Protein AF-A0A433DXS2-F1 (afdb_monomer_lite)

Foldseek 3Di:
DAAPQDRDDDFFFFQDWDQDPVRDTDTHTHHPVSCVVVVGDTPDTHDDPPPPD

Radius of gyration: 12.38 Å; chains: 1; bounding box: 32×26×34 Å

Structure (mmCIF, N/CA/C/O backbone):
data_AF-A0A433DXS2-F1
#
_entry.id   AF-A0A433DXS2-F1
#
loop_
_atom_site.group_PDB
_atom_site.id
_atom_site.type_symbol
_atom_site.label_atom_id
_atom_site.label_alt_id
_atom_site.label_comp_id
_atom_site.label_asym_id
_atom_site.label_entity_id
_atom_site.label_seq_id
_atom_site.pdbx_PDB_ins_code
_atom_site.Cartn_x
_atom_site.Cartn_y
_atom_site.Cartn_z
_atom_site.occupancy
_atom_site.B_iso_or_equiv
_atom_site.auth_seq_id
_atom_site.auth_comp_id
_atom_site.auth_asym_id
_atom_site.auth_atom_id
_atom_site.pdbx_PDB_model_num
ATOM 1 N N . MET A 1 1 ? 0.265 3.912 7.781 1.00 79.94 1 MET A N 1
ATOM 2 C CA . MET A 1 1 ? 0.305 3.524 6.358 1.00 79.94 1 MET A CA 1
ATOM 3 C C . MET A 1 1 ? -0.879 4.186 5.698 1.00 79.94 1 MET A C 1
ATOM 5 O O . MET A 1 1 ? -2.010 3.840 6.022 1.00 79.94 1 MET A O 1
ATOM 9 N N . ASP A 1 2 ? -0.613 5.186 4.872 1.00 88.69 2 ASP A N 1
ATOM 10 C CA . ASP A 1 2 ? -1.643 5.977 4.201 1.00 88.69 2 ASP A CA 1
ATOM 11 C C . ASP A 1 2 ? -1.902 5.403 2.810 1.00 88.69 2 ASP A C 1
ATOM 13 O O . ASP A 1 2 ? -0.973 4.930 2.145 1.00 88.69 2 ASP A O 1
ATOM 17 N N . CYS A 1 3 ? -3.162 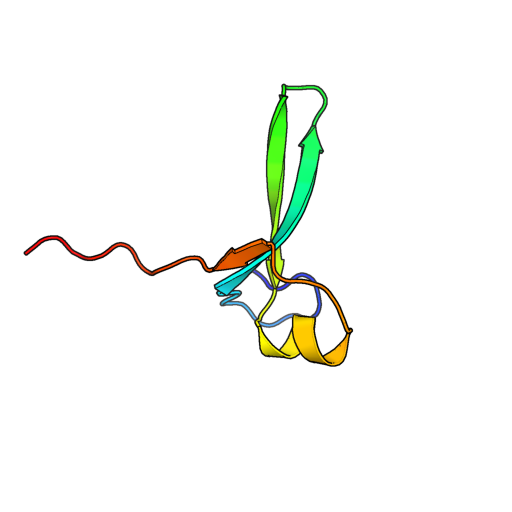5.413 2.379 1.00 93.44 3 CYS A N 1
ATOM 18 C CA . CYS A 1 3 ? -3.510 4.991 1.033 1.00 93.44 3 CYS A CA 1
ATOM 19 C C . CYS A 1 3 ? -3.062 6.050 0.024 1.00 93.44 3 CYS A C 1
ATOM 21 O O . CYS A 1 3 ? -3.327 7.237 0.179 1.00 93.44 3 CYS A O 1
ATOM 23 N N . THR A 1 4 ? -2.411 5.636 -1.061 1.00 94.06 4 THR A N 1
ATOM 24 C CA . THR A 1 4 ? -2.010 6.579 -2.116 1.00 94.06 4 THR A CA 1
ATOM 25 C C . THR A 1 4 ? -3.185 7.091 -2.964 1.00 94.06 4 THR A C 1
ATOM 27 O O . THR A 1 4 ? -2.984 7.993 -3.780 1.00 94.06 4 THR A O 1
ATOM 30 N N . TYR A 1 5 ? -4.377 6.495 -2.843 1.00 93.31 5 TYR A N 1
ATOM 31 C CA . TYR A 1 5 ? -5.535 6.796 -3.696 1.00 93.31 5 TYR A CA 1
ATOM 32 C C . TYR A 1 5 ? -6.670 7.531 -2.978 1.00 93.31 5 TYR A C 1
ATOM 34 O O . TYR A 1 5 ? -7.493 8.144 -3.655 1.00 93.31 5 TYR A O 1
ATOM 42 N N . CYS A 1 6 ? -6.709 7.505 -1.647 1.00 93.81 6 CYS A N 1
ATOM 43 C CA . CYS A 1 6 ? -7.715 8.183 -0.836 1.00 93.81 6 CYS A CA 1
ATOM 44 C C . CYS A 1 6 ? -7.048 8.841 0.389 1.00 93.81 6 CYS A C 1
ATOM 46 O O . CYS A 1 6 ? -5.922 8.489 0.733 1.00 93.81 6 CYS A O 1
ATOM 48 N N . PRO A 1 7 ? -7.701 9.810 1.052 1.00 93.12 7 PRO A N 1
ATOM 49 C CA . PRO A 1 7 ? -7.150 10.454 2.247 1.00 93.12 7 PRO A CA 1
ATOM 50 C C . PRO A 1 7 ? -7.249 9.581 3.510 1.00 93.12 7 PRO A C 1
ATOM 52 O O . PRO A 1 7 ? -6.826 10.016 4.579 1.00 93.12 7 PRO A O 1
ATOM 55 N N . GLU A 1 8 ? -7.841 8.387 3.417 1.00 92.44 8 GLU A N 1
ATOM 56 C CA . GLU A 1 8 ? -8.056 7.517 4.568 1.00 92.44 8 GLU A CA 1
ATOM 57 C C . GLU A 1 8 ? -6.780 6.739 4.927 1.00 92.44 8 GLU A C 1
ATOM 59 O O . GLU A 1 8 ? -6.109 6.176 4.050 1.00 92.44 8 GLU A O 1
ATOM 64 N N . PRO A 1 9 ? -6.424 6.681 6.221 1.00 91.44 9 PRO A N 1
ATOM 65 C CA . PRO A 1 9 ? -5.321 5.854 6.680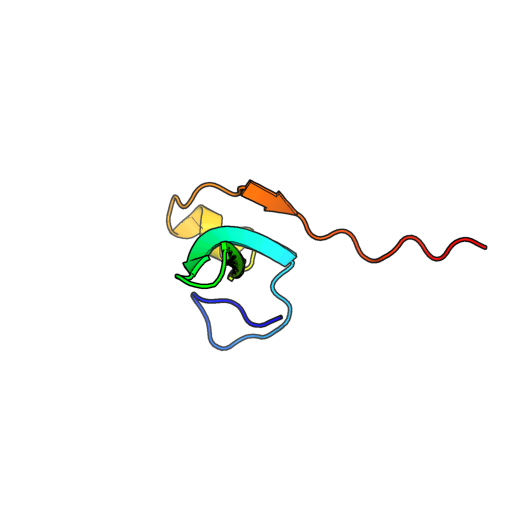 1.00 91.44 9 PRO A CA 1
ATOM 66 C C . PRO A 1 9 ? -5.708 4.366 6.678 1.00 91.44 9 PRO A C 1
ATOM 68 O O . PRO A 1 9 ? -6.863 3.988 6.488 1.00 91.44 9 PRO A O 1
ATOM 71 N N . GLY A 1 10 ? -4.730 3.502 6.947 1.00 90.00 10 GLY A N 1
ATOM 72 C CA . GLY A 1 10 ? -4.962 2.065 7.129 1.00 90.00 10 GLY A CA 1
ATOM 73 C C . GLY A 1 10 ? -4.788 1.243 5.857 1.00 90.00 10 GLY A C 1
ATOM 74 O O . GLY A 1 10 ? -5.427 0.210 5.718 1.00 90.00 10 GLY A O 1
ATOM 75 N N . ALA A 1 11 ? -3.931 1.691 4.940 1.00 92.81 11 ALA A N 1
ATOM 76 C CA . ALA A 1 11 ? -3.578 0.909 3.765 1.00 92.81 11 ALA A CA 1
ATOM 77 C C . ALA A 1 11 ? -2.879 -0.404 4.155 1.00 92.81 11 ALA A C 1
ATOM 79 O O . ALA A 1 11 ? -1.913 -0.398 4.924 1.00 92.81 11 ALA A O 1
ATOM 80 N N . ASP A 1 12 ? -3.360 -1.505 3.588 1.00 92.19 12 ASP A N 1
ATOM 81 C CA . ASP A 1 12 ? -2.998 -2.882 3.935 1.00 92.19 12 ASP A CA 1
ATOM 82 C C . ASP A 1 12 ? -2.288 -3.633 2.792 1.00 92.19 12 ASP A C 1
ATOM 84 O O . ASP A 1 12 ? -1.662 -4.674 3.022 1.00 92.19 12 ASP A O 1
ATOM 88 N N . VAL A 1 13 ? -2.300 -3.087 1.569 1.00 93.88 13 VAL A N 1
ATOM 89 C CA . VAL A 1 13 ? -1.630 -3.690 0.410 1.00 93.88 13 VAL A CA 1
ATOM 90 C C . VAL A 1 13 ? -0.563 -2.786 -0.191 1.00 93.88 13 VAL A C 1
ATOM 92 O O . VAL A 1 13 ? -0.724 -1.573 -0.298 1.00 93.88 13 VAL A O 1
ATOM 95 N N . CYS A 1 14 ? 0.547 -3.380 -0.624 1.00 94.56 14 CYS A N 1
ATOM 96 C CA . CYS A 1 14 ? 1.559 -2.701 -1.422 1.00 94.56 14 CYS A CA 1
ATOM 97 C C . CYS A 1 14 ? 1.231 -2.856 -2.907 1.00 94.56 14 CYS A C 1
ATOM 99 O O . CYS A 1 14 ? 1.070 -3.972 -3.405 1.00 94.56 14 CYS A O 1
ATOM 101 N N . VAL A 1 15 ? 1.166 -1.736 -3.623 1.00 95.06 15 VAL A N 1
ATOM 102 C CA . VAL A 1 15 ? 0.815 -1.691 -5.055 1.00 95.06 15 VAL A CA 1
ATOM 103 C C . VAL A 1 15 ? 1.991 -1.298 -5.946 1.00 95.06 15 VAL A C 1
ATOM 105 O O . VAL A 1 15 ? 1.962 -1.498 -7.160 1.00 95.06 15 VAL A O 1
ATOM 108 N N . ARG A 1 16 ? 3.045 -0.712 -5.368 1.00 93.56 16 ARG A N 1
ATOM 109 C CA . ARG A 1 16 ? 4.227 -0.265 -6.114 1.00 93.56 16 ARG A CA 1
ATOM 110 C C . ARG A 1 16 ? 5.434 -0.136 -5.195 1.00 93.56 16 ARG A C 1
ATOM 112 O O . ARG A 1 16 ? 5.290 0.215 -4.033 1.00 93.56 16 ARG A O 1
ATOM 119 N N . VAL A 1 17 ? 6.630 -0.340 -5.741 1.00 91.50 17 VAL A N 1
ATOM 120 C CA . VAL A 1 17 ? 7.896 -0.024 -5.068 1.00 91.50 17 VAL A CA 1
ATOM 121 C C . VAL A 1 17 ? 8.696 0.927 -5.956 1.00 91.50 17 VAL A C 1
ATOM 123 O O . VAL A 1 17 ? 9.011 0.593 -7.097 1.00 91.50 17 VAL A O 1
ATOM 126 N N . HIS A 1 18 ? 9.006 2.123 -5.458 1.00 88.62 18 HIS A N 1
ATOM 127 C CA . HIS A 1 18 ? 9.884 3.074 -6.140 1.00 88.62 18 HIS A CA 1
ATOM 128 C C . HIS A 1 18 ? 11.335 2.809 -5.759 1.00 88.62 18 HIS A C 1
ATOM 130 O O . HIS A 1 18 ? 11.701 2.910 -4.593 1.00 88.62 18 HIS A O 1
ATOM 136 N N . VAL A 1 19 ? 12.182 2.511 -6.739 1.00 85.44 19 VAL A N 1
ATOM 137 C CA . VAL A 1 19 ? 13.623 2.389 -6.505 1.00 85.44 19 VAL A CA 1
ATOM 138 C C . VAL A 1 19 ? 14.206 3.790 -6.328 1.00 85.44 19 VAL A C 1
ATOM 140 O O . VAL A 1 19 ? 14.064 4.636 -7.210 1.00 85.44 19 VAL A O 1
ATOM 143 N N . THR A 1 20 ? 14.846 4.048 -5.189 1.00 83.19 20 THR A N 1
ATOM 144 C CA . THR A 1 20 ? 15.579 5.302 -4.959 1.00 83.19 20 THR A CA 1
ATOM 145 C C . THR A 1 20 ? 17.048 5.144 -5.354 1.00 83.19 20 THR A C 1
ATOM 147 O O . THR A 1 20 ? 17.586 4.037 -5.316 1.00 83.19 20 THR A O 1
ATOM 150 N N . SER A 1 21 ? 17.732 6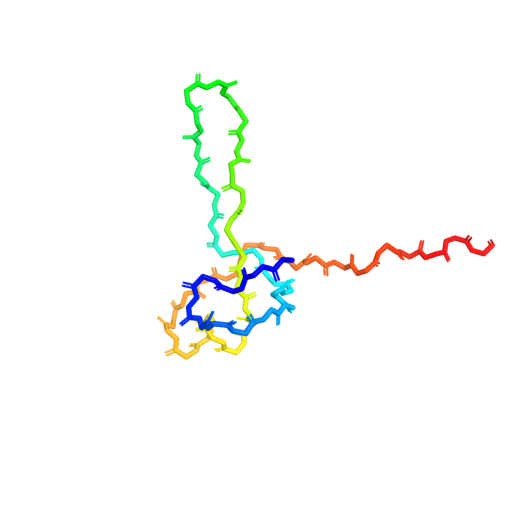.244 -5.695 1.00 79.56 21 SER A N 1
ATOM 151 C CA . SER A 1 21 ? 19.168 6.225 -6.038 1.00 79.56 21 SER A CA 1
ATOM 152 C C . SER A 1 21 ? 20.068 5.683 -4.918 1.00 79.56 21 SER A C 1
ATOM 154 O O . SER A 1 21 ? 21.202 5.299 -5.181 1.00 79.56 21 SER A O 1
ATOM 156 N N . SER A 1 22 ? 19.573 5.627 -3.678 1.00 81.50 22 SER A N 1
ATOM 157 C CA . SER A 1 22 ? 20.263 5.037 -2.525 1.00 81.50 22 SER A CA 1
ATOM 158 C C . SER A 1 22 ? 20.073 3.517 -2.404 1.00 81.50 22 SER A C 1
ATOM 160 O O . SER A 1 22 ? 20.555 2.924 -1.445 1.00 81.50 22 SER A O 1
ATOM 162 N N . GLY A 1 23 ? 19.363 2.877 -3.339 1.00 74.19 23 GLY A N 1
ATOM 163 C CA . GLY A 1 23 ? 19.142 1.426 -3.378 1.00 74.19 23 GLY A CA 1
ATOM 164 C C . GLY A 1 23 ? 17.967 0.928 -2.531 1.00 74.19 23 GLY A C 1
ATOM 165 O O . GLY A 1 23 ? 17.483 -0.178 -2.757 1.00 74.19 23 GLY A O 1
ATOM 166 N N . SER A 1 24 ? 17.448 1.739 -1.608 1.00 78.94 24 SER A N 1
ATOM 167 C CA . SER A 1 24 ? 16.258 1.392 -0.825 1.00 78.94 24 SER A CA 1
ATOM 168 C C . SER A 1 24 ? 14.984 1.613 -1.645 1.00 78.94 24 SER A C 1
ATOM 170 O O . SER A 1 24 ? 14.762 2.701 -2.184 1.00 78.94 24 SER A O 1
ATOM 172 N N . GLY A 1 25 ? 14.137 0.588 -1.746 1.00 84.81 25 GLY A N 1
ATOM 173 C CA . GLY A 1 25 ? 12.817 0.695 -2.366 1.00 84.81 25 GLY A CA 1
ATOM 174 C C . GLY A 1 25 ? 11.814 1.386 -1.437 1.00 84.81 25 GLY A C 1
ATOM 175 O O . GLY A 1 25 ? 11.648 0.968 -0.295 1.00 84.81 25 GLY A O 1
ATOM 176 N N . LEU A 1 26 ? 11.134 2.427 -1.917 1.00 88.50 26 LEU A N 1
ATOM 177 C CA . LEU A 1 26 ? 10.000 3.058 -1.239 1.00 88.50 26 LEU A CA 1
ATOM 178 C C . LEU A 1 26 ? 8.709 2.339 -1.635 1.00 88.50 26 LEU A C 1
ATOM 180 O O . LEU A 1 26 ? 8.230 2.488 -2.762 1.00 88.50 26 LEU A O 1
ATOM 184 N N . SER A 1 27 ? 8.154 1.559 -0.712 1.00 91.94 27 SER A N 1
ATOM 185 C CA . SER A 1 27 ? 6.866 0.889 -0.900 1.00 91.94 27 SER A CA 1
ATOM 186 C C . SER A 1 27 ? 5.709 1.886 -0.838 1.00 91.94 27 SER A C 1
ATOM 188 O O . SER A 1 27 ? 5.616 2.695 0.085 1.00 91.94 27 SER A O 1
ATOM 190 N N . VAL A 1 28 ? 4.817 1.801 -1.818 1.00 92.88 28 VAL A N 1
ATOM 191 C CA . VAL A 1 28 ? 3.581 2.576 -1.919 1.00 92.88 28 VAL A CA 1
ATOM 192 C C . VAL A 1 28 ? 2.425 1.672 -1.545 1.00 92.88 28 VAL A C 1
ATOM 194 O O . VAL A 1 28 ? 2.240 0.607 -2.144 1.00 92.88 28 VAL A O 1
ATOM 197 N N . TYR A 1 29 ? 1.636 2.132 -0.584 1.00 94.56 29 TYR A N 1
ATOM 198 C CA . TYR A 1 29 ? 0.523 1.380 -0.036 1.00 94.56 29 TYR A CA 1
ATOM 199 C C . TYR A 1 29 ? -0.817 1.936 -0.519 1.00 94.56 29 TYR A C 1
ATOM 201 O O . TYR A 1 29 ? -0.960 3.126 -0.813 1.00 94.56 29 TYR A O 1
ATOM 209 N N . ALA A 1 30 ? -1.797 1.050 -0.624 1.00 95.69 30 ALA A N 1
ATOM 210 C CA . ALA A 1 30 ? -3.192 1.357 -0.892 1.00 95.69 30 ALA A CA 1
ATOM 211 C C . ALA A 1 30 ? -4.087 0.392 -0.104 1.00 95.69 30 ALA A C 1
ATOM 213 O O . ALA A 1 30 ? -3.603 -0.610 0.421 1.00 95.69 30 ALA A O 1
ATOM 214 N N . HIS A 1 31 ? -5.384 0.681 -0.034 1.00 96.06 31 HIS A N 1
ATOM 215 C CA . HIS A 1 31 ? -6.381 -0.328 0.324 1.00 96.06 31 HIS A CA 1
ATOM 216 C C . HIS A 1 31 ? -6.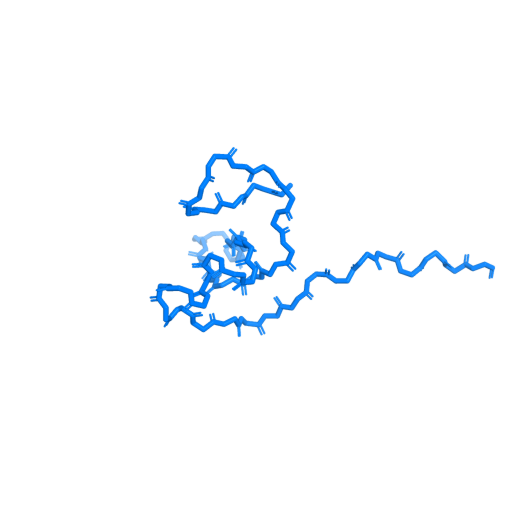590 -1.297 -0.838 1.00 96.06 31 HIS A C 1
ATOM 218 O O . HIS A 1 31 ? -6.487 -0.900 -2.006 1.00 96.06 31 HIS A O 1
ATOM 224 N N . GLU A 1 32 ? -6.913 -2.553 -0.527 1.00 94.31 32 GLU A N 1
ATOM 225 C CA . GLU A 1 32 ? -7.206 -3.567 -1.548 1.00 94.31 32 GLU A CA 1
ATOM 226 C C . GLU A 1 32 ? -8.358 -3.131 -2.469 1.00 94.31 32 GLU A C 1
ATOM 228 O O . GLU A 1 32 ? -8.248 -3.239 -3.691 1.00 94.31 32 GLU A O 1
ATOM 233 N N . GLU A 1 33 ? -9.413 -2.547 -1.897 1.00 94.75 33 GLU A N 1
ATOM 234 C CA . GLU A 1 33 ? -10.570 -2.032 -2.639 1.00 94.75 33 GLU A CA 1
ATOM 235 C C . GLU A 1 33 ? -10.168 -0.892 -3.583 1.00 94.75 33 GLU A C 1
ATOM 237 O O . GLU A 1 33 ? -10.420 -0.967 -4.786 1.00 94.75 33 GLU A O 1
ATOM 242 N N . CYS A 1 34 ? -9.434 0.109 -3.081 1.00 95.56 34 CYS A N 1
ATOM 243 C CA . CYS A 1 34 ? -8.966 1.225 -3.904 1.00 95.56 34 CYS A CA 1
ATOM 244 C C . CYS A 1 34 ? -8.055 0.767 -5.054 1.00 95.56 34 CYS A C 1
ATOM 246 O O . CYS A 1 34 ? -8.074 1.358 -6.135 1.00 95.56 34 CYS A O 1
ATOM 248 N N . ALA A 1 35 ? -7.231 -0.262 -4.837 1.00 95.12 35 ALA A N 1
ATOM 249 C CA . ALA A 1 35 ? -6.407 -0.841 -5.893 1.00 95.12 35 ALA A CA 1
ATOM 250 C C . ALA A 1 35 ? -7.270 -1.562 -6.945 1.00 95.12 35 ALA A C 1
ATOM 252 O O . ALA A 1 35 ? -7.074 -1.346 -8.145 1.00 95.12 35 ALA A O 1
ATOM 253 N N . ALA A 1 36 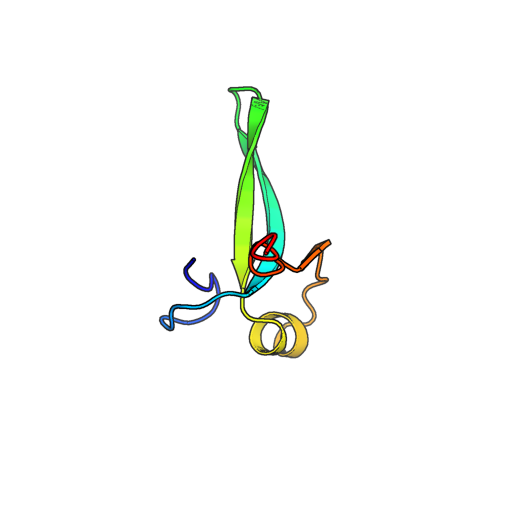? -8.254 -2.354 -6.507 1.00 95.25 36 ALA A N 1
ATOM 254 C CA . ALA A 1 36 ? -9.156 -3.110 -7.373 1.00 95.25 36 ALA A CA 1
ATOM 255 C C . ALA A 1 36 ? -10.031 -2.206 -8.257 1.00 95.25 36 ALA A C 1
ATOM 257 O O . ALA A 1 36 ? -10.084 -2.416 -9.470 1.00 95.25 36 ALA A O 1
ATOM 258 N N . GLU A 1 37 ? -10.640 -1.157 -7.694 1.00 96.38 37 GLU A N 1
ATOM 259 C CA . GLU A 1 37 ? -11.457 -0.186 -8.444 1.00 96.38 37 GLU A CA 1
ATOM 260 C C . GLU A 1 37 ? -10.677 0.496 -9.575 1.00 96.38 37 GLU A C 1
ATOM 262 O O . GLU A 1 37 ? -11.234 0.882 -10.603 1.00 96.38 37 GLU A O 1
ATOM 267 N N . ARG A 1 38 ? -9.361 0.633 -9.396 1.00 94.88 38 ARG A N 1
ATOM 268 C CA . ARG A 1 38 ? -8.455 1.294 -10.342 1.00 94.88 38 ARG A CA 1
ATOM 269 C C . ARG A 1 38 ? -7.754 0.309 -11.280 1.00 94.88 38 ARG A C 1
ATOM 271 O O . ARG A 1 38 ? -6.972 0.746 -12.124 1.00 94.88 38 ARG A O 1
ATOM 278 N N . GLY A 1 39 ? -7.994 -0.996 -11.126 1.00 95.12 39 GLY A N 1
ATOM 279 C CA . GLY A 1 39 ? -7.316 -2.049 -11.884 1.00 95.12 39 GLY A CA 1
ATOM 280 C C . GLY A 1 39 ? -5.808 -2.115 -11.621 1.00 95.12 39 GLY A C 1
ATOM 281 O O . GLY A 1 39 ? -5.042 -2.501 -12.503 1.00 95.12 39 GLY A O 1
ATOM 282 N N . VAL A 1 40 ? -5.364 -1.693 -10.435 1.00 94.69 40 VAL A N 1
ATOM 283 C CA . VAL A 1 40 ? -3.952 -1.699 -10.045 1.00 94.69 40 VAL A CA 1
ATOM 284 C C . VAL A 1 40 ? -3.606 -3.059 -9.427 1.00 94.69 40 VAL A C 1
ATOM 286 O O . VAL A 1 40 ? -4.265 -3.476 -8.474 1.00 94.69 40 VAL A O 1
ATOM 289 N N . PRO A 1 41 ? -2.565 -3.754 -9.919 1.00 93.31 41 PRO A N 1
ATOM 290 C CA . PRO A 1 41 ? -2.160 -5.032 -9.355 1.00 93.31 41 PRO A CA 1
ATOM 291 C C . PRO A 1 41 ? -1.530 -4.863 -7.968 1.00 93.31 41 PRO A C 1
ATOM 293 O O . PRO A 1 41 ? -0.686 -3.992 -7.747 1.00 93.31 41 PRO A O 1
ATOM 296 N N . VAL A 1 42 ? -1.909 -5.748 -7.049 1.00 94.31 42 VAL A N 1
ATOM 297 C CA . VAL A 1 42 ? -1.307 -5.856 -5.716 1.00 94.31 42 VAL A CA 1
ATOM 298 C C . VAL A 1 42 ? -0.014 -6.667 -5.803 1.00 94.31 42 VAL A C 1
ATOM 300 O O . VAL A 1 42 ? 0.004 -7.750 -6.386 1.00 94.31 42 VAL A O 1
ATOM 303 N N . LEU A 1 43 ? 1.066 -6.154 -5.208 1.00 93.81 43 LEU A N 1
ATOM 304 C CA . LEU A 1 43 ? 2.354 -6.849 -5.125 1.00 93.81 43 LEU A CA 1
ATOM 305 C C . LEU A 1 43 ? 2.394 -7.808 -3.934 1.00 93.81 43 LEU A C 1
ATOM 307 O O . LEU A 1 43 ? 2.757 -8.971 -4.084 1.00 93.81 43 LEU A O 1
ATOM 311 N N . TYR A 1 44 ? 2.039 -7.314 -2.749 1.00 92.62 44 TYR A N 1
ATOM 312 C CA . TYR A 1 44 ? 1.967 -8.101 -1.519 1.00 92.62 44 TYR A CA 1
ATOM 313 C C . TYR A 1 44 ? 1.056 -7.419 -0.494 1.00 92.62 44 TYR A C 1
ATOM 315 O O . TYR A 1 44 ? 0.865 -6.202 -0.535 1.00 92.62 44 TYR A O 1
ATOM 323 N N . ARG A 1 45 ? 0.514 -8.203 0.443 1.00 91.69 45 ARG A N 1
ATOM 324 C CA . ARG A 1 45 ? -0.257 -7.696 1.587 1.00 91.69 45 ARG A CA 1
ATOM 325 C C . ARG A 1 45 ? 0.635 -7.566 2.815 1.00 91.69 45 ARG A C 1
ATOM 327 O O . ARG A 1 45 ? 1.510 -8.407 3.032 1.00 91.69 45 ARG A O 1
ATOM 334 N N . VAL A 1 46 ? 0.405 -6.535 3.618 1.00 86.62 46 VAL A N 1
ATOM 335 C CA . VAL A 1 46 ? 1.046 -6.373 4.923 1.00 86.62 46 VAL A CA 1
ATOM 336 C C . VAL A 1 46 ? 0.195 -7.119 5.938 1.00 86.62 46 VAL A C 1
ATOM 338 O O . VAL A 1 46 ? -0.912 -6.703 6.264 1.00 86.62 46 VAL A O 1
ATOM 341 N N . LEU A 1 47 ? 0.691 -8.256 6.415 1.00 82.38 47 LEU A N 1
ATOM 342 C CA . LEU A 1 47 ? 0.046 -8.946 7.523 1.00 82.38 47 LEU A CA 1
ATOM 343 C C . LEU A 1 47 ? 0.397 -8.207 8.820 1.00 82.38 47 LEU A C 1
ATOM 345 O O . LEU A 1 47 ? 1.560 -7.822 8.980 1.00 82.38 47 LEU A O 1
ATOM 349 N N . PRO A 1 48 ? -0.561 -8.006 9.745 1.00 70.50 48 PRO A N 1
ATOM 350 C CA . PRO A 1 48 ? -0.209 -7.566 11.086 1.00 70.50 48 PRO A CA 1
ATOM 351 C C . PRO A 1 48 ? 0.801 -8.566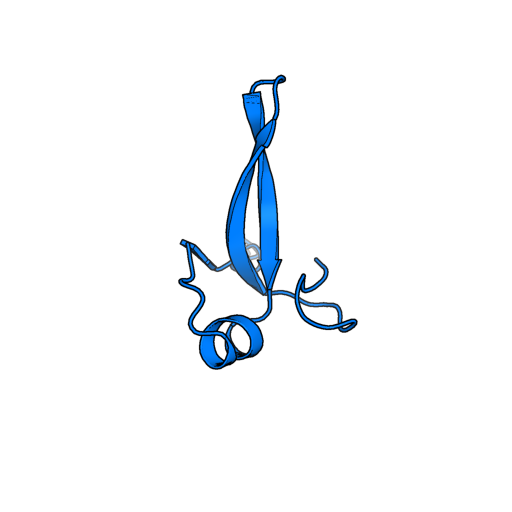 11.647 1.00 70.50 48 PRO A C 1
ATOM 353 O O . PRO A 1 48 ? 0.626 -9.775 11.463 1.00 70.50 48 PRO A O 1
ATOM 356 N N . GLU A 1 49 ? 1.874 -8.067 12.268 1.00 68.62 49 GLU A N 1
ATOM 357 C CA . GLU A 1 49 ? 2.873 -8.923 12.903 1.00 68.62 49 GLU A CA 1
ATOM 358 C C . GLU A 1 49 ? 2.132 -9.939 13.770 1.00 68.62 49 GLU A C 1
ATOM 360 O O . GLU A 1 49 ? 1.375 -9.570 14.671 1.00 68.62 49 GLU A O 1
ATOM 365 N N . ALA A 1 50 ? 2.280 -11.222 13.435 1.00 60.41 50 ALA A N 1
ATOM 366 C CA . ALA A 1 50 ? 1.751 -12.281 14.266 1.00 60.41 50 ALA A CA 1
ATOM 367 C C . ALA A 1 50 ? 2.435 -12.112 15.619 1.00 60.41 50 ALA A C 1
ATOM 369 O O . ALA A 1 50 ? 3.636 -12.353 15.737 1.00 60.41 50 ALA A O 1
ATOM 370 N N . VAL A 1 51 ? 1.688 -11.626 16.611 1.00 56.19 51 VAL A N 1
ATOM 371 C CA . VAL A 1 51 ? 2.153 -11.569 17.990 1.00 56.19 51 VAL A CA 1
ATOM 372 C C . VAL A 1 51 ? 2.467 -13.011 18.364 1.00 56.19 51 VAL A C 1
ATOM 374 O O . VAL A 1 51 ? 1.557 -13.816 18.570 1.00 56.19 51 VAL A O 1
ATOM 377 N N . ALA A 1 52 ? 3.753 -13.357 18.344 1.00 54.62 52 ALA A N 1
ATOM 378 C CA . ALA A 1 52 ? 4.236 -14.607 18.890 1.00 54.62 52 ALA A CA 1
ATOM 379 C C . ALA A 1 52 ? 3.859 -14.590 20.375 1.00 54.62 52 ALA A C 1
ATOM 381 O O . ALA A 1 52 ? 4.362 -13.756 21.130 1.00 54.62 52 ALA A O 1
ATOM 382 N N . GLN A 1 53 ? 2.883 -15.423 20.736 1.00 47.41 53 GLN A N 1
ATOM 383 C CA . GLN A 1 53 ? 2.522 -15.705 22.123 1.00 47.41 53 GLN A CA 1
ATOM 384 C C . GLN A 1 53 ? 3.595 -16.573 22.774 1.00 47.41 53 GLN A C 1
ATOM 386 O O . GLN A 1 53 ? 4.142 -17.451 22.063 1.00 47.41 53 GLN A O 1
#

Secondary structure (DSSP, 8-state):
-B-SSSS-B---EEEEEEEPTTS-EEEEEE-HHHHHHTTPPP-EE-PPP----

pLDDT: mean 87.33, std 11.43, range [47.41, 96.38]

Sequence (53 aa):
MDCTYCPEPGADVCVRVHVTSSGSGLSVYAHEECAAERGVPVLYRVLPEAVAQ